Protein AF-A0A359CUG8-F1 (afdb_monomer_lite)

Foldseek 3Di:
DVVVLVVVLVVLVVVLVCLVVVPPDDPPSVVVSVVSVVVSVVCVVVVDPPD

Secondary structure (DSSP, 8-state):
--HHHHHHHHHHHHHHHHHHHH--SHHHHHHHHHHHHHHHHHHHHTS----

Structure (mmCIF, N/CA/C/O backbone):
data_AF-A0A359CUG8-F1
#
_entry.id   AF-A0A359CUG8-F1
#
loop_
_atom_site.group_PDB
_atom_site.id
_atom_site.type_symbol
_atom_site.label_atom_id
_atom_site.label_alt_id
_atom_site.label_comp_id
_atom_site.label_asym_id
_atom_site.label_entity_id
_atom_site.label_seq_id
_atom_site.pdbx_PDB_ins_code
_atom_site.Cartn_x
_atom_site.Cartn_y
_atom_site.Cartn_z
_atom_site.occupancy
_atom_site.B_iso_or_equiv
_atom_site.auth_seq_id
_atom_site.auth_comp_id
_atom_site.auth_asym_id
_atom_site.auth_atom_id
_atom_site.pdbx_PDB_model_num
ATOM 1 N N . MET A 1 1 ? -12.854 7.384 16.100 1.00 56.94 1 MET A N 1
ATOM 2 C CA . MET A 1 1 ? -11.903 6.284 15.802 1.00 56.94 1 MET A CA 1
ATOM 3 C C . MET A 1 1 ? -11.947 5.776 14.350 1.00 56.94 1 MET A C 1
ATOM 5 O O . MET A 1 1 ? -11.056 5.045 13.948 1.00 56.94 1 MET A O 1
ATOM 9 N N . THR A 1 2 ? -12.907 6.195 13.518 1.00 63.50 2 THR A N 1
ATOM 10 C CA . THR A 1 2 ? -13.087 5.737 12.117 1.00 63.50 2 THR A CA 1
ATOM 11 C C . THR A 1 2 ? -12.207 6.450 11.079 1.00 63.50 2 THR A C 1
ATOM 13 O O . THR A 1 2 ? -12.058 5.972 9.959 1.00 63.50 2 THR A O 1
ATOM 16 N N . GLN A 1 3 ? -11.621 7.596 11.436 1.00 69.62 3 GLN A N 1
ATOM 17 C CA . GLN A 1 3 ? -10.942 8.489 10.488 1.00 69.62 3 GLN A CA 1
ATOM 18 C C . GLN A 1 3 ? -9.598 7.929 9.996 1.00 69.62 3 GLN A C 1
ATOM 20 O O . GLN A 1 3 ? -9.261 8.084 8.828 1.00 69.62 3 GLN A O 1
ATOM 25 N N . ILE A 1 4 ? -8.853 7.211 10.846 1.00 76.62 4 ILE A N 1
ATOM 26 C CA . ILE A 1 4 ? -7.524 6.693 10.483 1.00 76.62 4 ILE A CA 1
ATOM 27 C C . ILE A 1 4 ? -7.608 5.594 9.416 1.00 76.62 4 ILE A C 1
ATOM 29 O O . ILE A 1 4 ? -6.811 5.584 8.484 1.00 76.62 4 ILE A O 1
ATOM 33 N N . LEU A 1 5 ? -8.611 4.711 9.500 1.00 76.25 5 LEU A N 1
ATOM 34 C CA . LEU A 1 5 ? -8.837 3.661 8.501 1.00 76.25 5 LEU A CA 1
ATOM 35 C C . LEU A 1 5 ? -9.255 4.250 7.153 1.00 76.25 5 LEU A C 1
ATOM 37 O O . LEU A 1 5 ? -8.824 3.756 6.116 1.00 76.25 5 LEU A O 1
ATOM 41 N N . TYR A 1 6 ? -10.047 5.323 7.173 1.00 76.62 6 TYR A N 1
ATOM 42 C CA . TYR A 1 6 ? -10.444 6.044 5.970 1.00 76.62 6 TYR A CA 1
ATOM 43 C C . TYR A 1 6 ? -9.244 6.717 5.293 1.00 76.62 6 TYR A C 1
ATOM 45 O O . TYR A 1 6 ? -9.012 6.500 4.108 1.00 76.62 6 TYR A O 1
ATOM 53 N N . VAL A 1 7 ? -8.425 7.449 6.058 1.00 82.94 7 VAL A N 1
ATOM 54 C CA . VAL A 1 7 ? -7.192 8.081 5.552 1.00 82.94 7 VAL A CA 1
ATOM 55 C C . VAL A 1 7 ? -6.257 7.038 4.945 1.00 82.94 7 VAL A C 1
ATOM 57 O O . VAL A 1 7 ? -5.735 7.226 3.851 1.00 82.94 7 VAL A O 1
ATOM 60 N N . ILE A 1 8 ? -6.096 5.903 5.621 1.00 79.44 8 ILE A N 1
ATOM 61 C CA . ILE A 1 8 ? -5.311 4.777 5.124 1.00 79.44 8 ILE A CA 1
ATOM 62 C C . ILE A 1 8 ? -5.892 4.219 3.821 1.00 79.44 8 ILE A C 1
ATOM 64 O O . ILE A 1 8 ? -5.129 3.981 2.893 1.00 79.44 8 ILE A O 1
ATOM 68 N N . ALA A 1 9 ? -7.207 3.995 3.737 1.00 77.88 9 ALA A N 1
ATOM 69 C CA . ALA A 1 9 ? -7.853 3.463 2.538 1.00 77.88 9 ALA A CA 1
ATOM 70 C C . ALA A 1 9 ? -7.670 4.400 1.335 1.00 77.88 9 ALA A C 1
ATOM 72 O O . ALA A 1 9 ? -7.342 3.945 0.242 1.00 77.88 9 ALA A O 1
ATOM 73 N N . VAL A 1 10 ? -7.799 5.709 1.556 1.00 83.06 10 VAL A N 1
ATOM 74 C CA . VAL A 1 10 ? -7.568 6.734 0.532 1.00 83.06 10 VAL A CA 1
ATOM 75 C C . VAL A 1 10 ? -6.102 6.748 0.087 1.00 83.06 10 VAL A C 1
ATOM 77 O O . VAL A 1 10 ? -5.825 6.691 -1.110 1.00 83.06 10 VAL A O 1
ATOM 80 N N . LEU A 1 11 ? -5.152 6.744 1.029 1.00 84.88 11 LEU A N 1
ATOM 81 C CA . LEU A 1 11 ? -3.716 6.731 0.726 1.00 84.88 11 LEU A CA 1
ATOM 82 C C . LEU A 1 11 ? -3.309 5.488 -0.084 1.00 84.88 11 LEU A C 1
ATOM 84 O O . LEU A 1 11 ? -2.485 5.564 -0.991 1.00 84.88 11 LEU A O 1
ATOM 88 N N . LEU A 1 12 ? -3.925 4.348 0.222 1.00 79.44 12 LEU A N 1
ATOM 89 C CA . LEU A 1 12 ? -3.698 3.063 -0.432 1.00 79.44 12 LEU A CA 1
ATOM 90 C C . LEU A 1 12 ? -4.148 3.065 -1.902 1.00 79.44 12 LEU A C 1
ATOM 92 O O . LEU A 1 12 ? -3.445 2.544 -2.766 1.00 79.44 12 LEU A O 1
ATOM 96 N N . ILE A 1 13 ? -5.297 3.683 -2.187 1.00 80.12 13 ILE A N 1
ATOM 97 C CA . ILE A 1 13 ? -5.831 3.840 -3.547 1.00 80.12 13 ILE A CA 1
ATOM 98 C C . ILE A 1 13 ? -4.938 4.779 -4.367 1.00 80.12 13 ILE A C 1
ATOM 100 O O . ILE A 1 13 ? -4.612 4.473 -5.514 1.00 80.12 13 ILE A O 1
ATOM 104 N N . ILE A 1 14 ? -4.490 5.890 -3.769 1.00 83.50 14 ILE A N 1
ATOM 105 C CA . ILE A 1 14 ? -3.601 6.862 -4.424 1.00 83.50 14 ILE A CA 1
ATOM 106 C C . ILE A 1 14 ? -2.241 6.226 -4.745 1.00 83.50 14 ILE A C 1
ATOM 108 O O . ILE A 1 14 ? -1.764 6.335 -5.872 1.00 83.50 14 ILE A O 1
ATOM 112 N N . ALA A 1 15 ? -1.636 5.512 -3.792 1.00 77.62 15 ALA A N 1
ATOM 113 C CA . ALA A 1 15 ? -0.369 4.814 -4.006 1.00 77.62 15 ALA A CA 1
ATOM 114 C C . ALA A 1 15 ? -0.467 3.737 -5.104 1.00 77.62 15 ALA A C 1
ATOM 116 O O . ALA A 1 15 ? 0.467 3.579 -5.890 1.00 77.62 15 ALA A O 1
ATOM 117 N N . TRP A 1 16 ? -1.601 3.031 -5.200 1.00 75.75 16 TRP A N 1
ATOM 118 C CA . TRP A 1 16 ? -1.843 2.061 -6.270 1.00 75.75 16 TRP A CA 1
ATOM 119 C C . TRP A 1 16 ? -1.967 2.722 -7.647 1.00 75.75 16 TRP A C 1
ATOM 121 O O . TRP A 1 16 ? -1.323 2.270 -8.590 1.00 75.75 16 TRP A O 1
ATOM 131 N N . LEU A 1 17 ? -2.729 3.815 -7.758 1.00 77.06 17 LEU A N 1
ATOM 132 C CA . LEU A 1 17 ? -2.852 4.582 -9.002 1.00 77.06 17 LEU A CA 1
ATOM 133 C C . LEU A 1 17 ? -1.493 5.118 -9.466 1.00 77.06 17 LEU A C 1
ATOM 135 O O . LEU A 1 17 ? -1.121 4.929 -10.621 1.00 77.06 17 LEU A O 1
ATOM 139 N N . ILE A 1 18 ? -0.719 5.725 -8.561 1.00 76.62 18 ILE A N 1
ATOM 140 C CA . ILE A 1 18 ? 0.624 6.229 -8.880 1.00 76.62 18 ILE A CA 1
ATOM 141 C C . ILE A 1 18 ? 1.522 5.083 -9.346 1.00 76.62 18 ILE A C 1
ATOM 143 O O . ILE A 1 18 ? 2.196 5.220 -10.359 1.00 76.62 18 ILE A O 1
ATOM 147 N N . GLY A 1 19 ? 1.508 3.939 -8.660 1.00 69.38 19 GLY A N 1
ATOM 148 C CA . GLY A 1 19 ? 2.296 2.781 -9.070 1.00 69.38 19 GLY A CA 1
ATOM 149 C C . GLY A 1 19 ? 1.874 2.223 -10.436 1.00 69.38 19 GLY A C 1
ATOM 150 O O . GLY A 1 19 ? 2.729 1.956 -11.275 1.00 69.38 19 GLY A O 1
ATOM 151 N N . PHE A 1 20 ? 0.572 2.111 -10.705 1.00 68.94 20 PHE A N 1
ATOM 152 C CA . PHE A 1 20 ? 0.052 1.626 -11.985 1.00 68.94 20 PHE A CA 1
ATOM 153 C C . PHE A 1 20 ? 0.464 2.522 -13.164 1.00 68.94 20 PHE A C 1
ATOM 155 O O . PHE A 1 20 ? 0.874 2.012 -14.204 1.00 68.94 20 PHE A O 1
ATOM 162 N N . PHE A 1 21 ? 0.404 3.848 -12.997 1.00 69.56 21 PHE A N 1
ATOM 163 C CA . PHE A 1 21 ? 0.741 4.803 -14.058 1.00 69.56 21 PHE A CA 1
ATOM 164 C C . PHE A 1 21 ? 2.245 5.096 -14.180 1.00 69.56 21 PHE A C 1
ATOM 166 O O . PHE A 1 21 ? 2.741 5.269 -15.291 1.00 69.56 21 PHE A O 1
ATOM 173 N N . ALA A 1 22 ? 2.990 5.148 -13.070 1.00 64.56 22 ALA A N 1
ATOM 174 C CA . ALA A 1 22 ? 4.420 5.471 -13.084 1.00 64.56 22 ALA A CA 1
ATOM 175 C C . ALA A 1 22 ? 5.291 4.311 -13.589 1.00 64.56 22 ALA A C 1
ATOM 177 O O . ALA A 1 22 ? 6.368 4.540 -14.138 1.00 64.56 22 ALA A O 1
ATOM 178 N N . PHE A 1 23 ? 4.839 3.063 -13.435 1.00 59.50 23 PHE A N 1
ATOM 179 C CA . PHE A 1 23 ? 5.637 1.883 -13.761 1.00 59.50 23 PHE A CA 1
ATOM 180 C C . PHE A 1 23 ? 5.202 1.187 -15.055 1.00 59.50 23 PHE A C 1
ATOM 182 O O . PHE A 1 23 ? 5.037 -0.031 -15.101 1.00 59.50 23 PHE A O 1
ATOM 189 N N . ASN A 1 24 ? 5.184 1.942 -16.158 1.00 59.72 24 ASN A N 1
ATOM 190 C CA . ASN A 1 24 ? 5.253 1.383 -17.519 1.00 59.72 24 ASN A CA 1
ATOM 191 C C . ASN A 1 24 ? 6.652 0.787 -17.847 1.00 59.72 24 ASN A C 1
ATOM 193 O O . ASN A 1 24 ? 6.974 0.492 -18.996 1.00 59.72 24 ASN A O 1
ATOM 197 N N . ALA A 1 25 ? 7.513 0.631 -16.834 1.00 58.12 25 ALA A N 1
ATOM 198 C CA . ALA A 1 25 ? 8.916 0.260 -16.939 1.00 58.12 25 ALA A CA 1
ATOM 199 C C . ALA A 1 25 ? 9.152 -1.186 -16.462 1.00 58.12 25 ALA A C 1
ATOM 201 O O . ALA A 1 25 ? 9.512 -1.437 -15.316 1.00 58.12 25 ALA A O 1
ATOM 202 N N . GLY A 1 26 ? 8.980 -2.149 -17.372 1.00 64.56 26 GLY A N 1
ATOM 203 C CA . GLY A 1 26 ? 9.570 -3.489 -17.262 1.00 64.56 26 GLY A CA 1
ATOM 204 C C . GLY A 1 26 ? 8.884 -4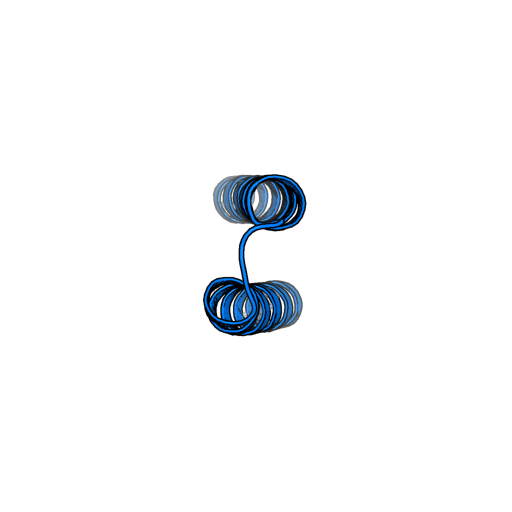.492 -16.318 1.00 64.56 26 GLY A C 1
ATOM 205 O O . GLY A 1 26 ? 8.393 -4.181 -15.235 1.00 64.56 26 GLY A O 1
ATOM 206 N N . LYS A 1 27 ? 8.917 -5.768 -16.729 1.00 65.06 27 LYS A N 1
ATOM 207 C CA . LYS A 1 27 ? 8.251 -6.919 -16.082 1.00 65.06 27 LYS A CA 1
ATOM 208 C C . LYS A 1 27 ? 8.580 -7.099 -14.589 1.00 65.06 27 LYS A C 1
ATOM 210 O O . LYS A 1 27 ? 7.798 -7.705 -13.867 1.00 65.06 27 LYS A O 1
ATOM 215 N N . MET A 1 28 ? 9.710 -6.569 -14.119 1.00 66.38 28 MET A N 1
ATOM 216 C CA . MET A 1 28 ? 10.176 -6.717 -12.737 1.00 66.38 28 MET A CA 1
ATOM 217 C C . MET A 1 28 ? 9.378 -5.861 -11.745 1.00 66.38 28 MET A C 1
ATOM 219 O O . MET A 1 28 ? 9.022 -6.343 -10.672 1.00 66.38 28 MET A O 1
ATOM 223 N N . ILE A 1 29 ? 9.022 -4.626 -12.116 1.00 73.06 29 ILE A N 1
ATOM 224 C CA . ILE A 1 29 ? 8.254 -3.739 -11.228 1.00 73.06 29 ILE A CA 1
ATOM 225 C C . ILE A 1 29 ? 6.778 -4.149 -11.188 1.00 73.06 29 ILE A C 1
ATOM 227 O O . ILE A 1 29 ? 6.111 -4.008 -10.164 1.00 73.06 29 ILE A O 1
ATOM 231 N N . HIS A 1 30 ? 6.296 -4.773 -12.265 1.00 72.75 30 HIS A N 1
ATOM 232 C CA . HIS A 1 30 ? 4.945 -5.316 -12.339 1.00 72.75 30 HIS A CA 1
ATOM 233 C C . HIS A 1 30 ? 4.688 -6.395 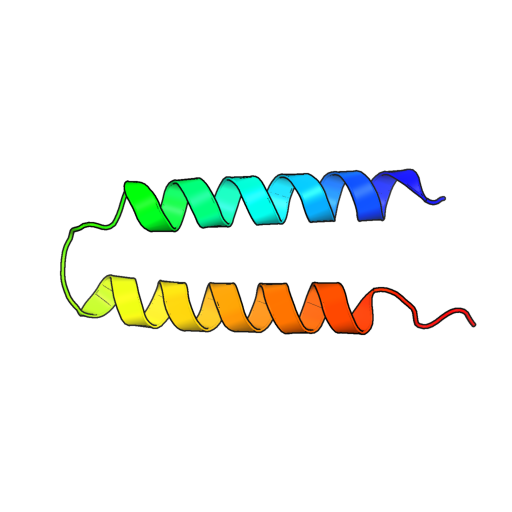-11.271 1.00 72.75 30 HIS A C 1
ATOM 235 O O . HIS A 1 30 ? 3.630 -6.402 -10.648 1.00 72.75 30 HIS A O 1
ATOM 241 N N . VAL A 1 31 ? 5.671 -7.261 -10.992 1.00 80.31 31 VAL A N 1
ATOM 242 C CA . VAL A 1 31 ? 5.551 -8.303 -9.953 1.00 80.31 31 VAL A CA 1
ATOM 243 C C . VAL A 1 31 ? 5.434 -7.690 -8.555 1.00 80.31 31 VAL A C 1
ATOM 245 O O . VAL A 1 31 ? 4.562 -8.091 -7.784 1.00 80.31 31 VAL A O 1
ATOM 248 N N . LEU A 1 32 ? 6.252 -6.680 -8.234 1.00 80.38 32 LEU A N 1
ATOM 249 C CA . LEU A 1 32 ? 6.145 -5.965 -6.956 1.00 80.38 32 LEU A CA 1
ATOM 250 C C . LEU A 1 32 ? 4.792 -5.239 -6.822 1.00 80.38 32 LEU A C 1
ATOM 252 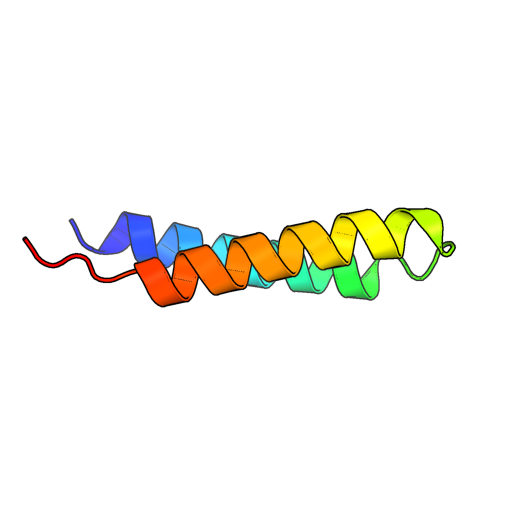O O . LEU A 1 32 ? 4.196 -5.249 -5.744 1.00 80.38 32 LEU A O 1
ATOM 256 N N . LEU A 1 33 ? 4.273 -4.667 -7.914 1.00 79.94 33 LEU A N 1
ATOM 257 C CA . LEU A 1 33 ? 2.959 -4.013 -7.962 1.00 79.94 33 LEU A CA 1
ATOM 258 C C . LEU A 1 33 ? 1.791 -4.976 -7.741 1.00 79.94 33 LEU A C 1
ATOM 260 O O . LEU A 1 33 ? 0.854 -4.640 -7.018 1.00 79.94 33 LEU A O 1
ATOM 264 N N . VAL A 1 34 ? 1.846 -6.175 -8.323 1.00 81.00 34 VAL A N 1
ATOM 265 C CA . VAL A 1 34 ? 0.828 -7.216 -8.119 1.00 81.00 34 VAL A CA 1
ATOM 266 C C . VAL A 1 34 ? 0.767 -7.634 -6.648 1.00 81.00 34 VAL A C 1
ATOM 268 O O . VAL A 1 34 ? -0.322 -7.716 -6.081 1.00 81.00 34 VAL A O 1
ATOM 271 N N . ILE A 1 35 ? 1.920 -7.829 -5.996 1.00 81.94 35 ILE A N 1
ATOM 272 C CA . ILE A 1 35 ? 1.977 -8.154 -4.560 1.00 81.94 35 ILE A CA 1
ATOM 273 C C . ILE A 1 35 ? 1.391 -7.008 -3.725 1.00 81.94 35 ILE A C 1
ATOM 275 O O . ILE A 1 35 ? 0.593 -7.254 -2.817 1.00 81.94 35 ILE A O 1
ATOM 279 N N . ALA A 1 36 ? 1.732 -5.759 -4.057 1.00 77.81 36 ALA A N 1
ATOM 280 C CA . ALA A 1 36 ? 1.159 -4.589 -3.401 1.00 77.81 36 ALA A CA 1
ATOM 281 C C . ALA A 1 36 ? -0.370 -4.555 -3.558 1.00 77.81 36 ALA A C 1
ATOM 283 O O . ALA A 1 36 ? -1.076 -4.401 -2.564 1.00 77.81 36 ALA A O 1
ATOM 284 N N . PHE A 1 37 ? -0.899 -4.791 -4.761 1.00 79.50 37 PHE A N 1
ATOM 285 C CA . PHE A 1 37 ? -2.339 -4.839 -5.022 1.00 79.50 37 PHE A CA 1
ATOM 286 C C . PHE A 1 37 ? -3.059 -5.942 -4.230 1.00 79.50 37 PHE A C 1
ATOM 288 O O . PHE A 1 37 ? -4.108 -5.689 -3.640 1.00 79.50 37 PHE A O 1
ATOM 295 N N . ILE A 1 38 ? -2.481 -7.144 -4.132 1.00 83.69 38 ILE A N 1
ATOM 296 C CA . ILE A 1 38 ? -3.038 -8.232 -3.310 1.00 83.69 38 ILE A CA 1
ATOM 297 C C . ILE A 1 38 ? -3.062 -7.832 -1.829 1.00 83.69 38 ILE A C 1
ATOM 299 O O . ILE A 1 38 ? -4.072 -8.031 -1.153 1.00 83.69 38 ILE A O 1
ATOM 303 N N . ALA A 1 39 ? -1.991 -7.219 -1.316 1.00 81.25 39 ALA A N 1
ATOM 304 C CA . ALA A 1 39 ? -1.950 -6.720 0.058 1.00 81.25 39 ALA A CA 1
ATOM 305 C C . ALA A 1 39 ? -3.022 -5.643 0.317 1.00 81.25 39 ALA A C 1
ATOM 307 O O . ALA A 1 39 ? -3.642 -5.640 1.384 1.00 81.25 39 ALA A O 1
ATOM 308 N N . VAL A 1 40 ? -3.288 -4.772 -0.667 1.00 74.62 40 VAL A N 1
ATOM 309 C CA . VAL A 1 40 ? -4.388 -3.796 -0.633 1.00 74.62 40 VAL A CA 1
ATOM 310 C C . VAL A 1 40 ? -5.743 -4.491 -0.536 1.00 74.62 40 VAL A C 1
ATOM 312 O O . VAL A 1 40 ? -6.520 -4.189 0.371 1.00 74.62 40 VAL A O 1
ATOM 315 N N . LEU A 1 41 ? -6.008 -5.453 -1.420 1.00 78.75 41 LEU A N 1
ATOM 316 C CA . LEU A 1 41 ? -7.259 -6.210 -1.448 1.00 78.75 41 LEU A CA 1
ATOM 317 C C . LEU A 1 41 ? -7.504 -6.935 -0.119 1.00 78.75 41 LEU A C 1
ATOM 319 O O . LEU A 1 41 ? -8.572 -6.809 0.478 1.00 78.75 41 LEU A O 1
ATOM 323 N N . LEU A 1 42 ? -6.484 -7.627 0.395 1.00 77.12 42 LEU A N 1
ATOM 324 C CA . LEU A 1 42 ? -6.539 -8.312 1.685 1.00 77.12 42 LEU A CA 1
ATOM 325 C C . LEU A 1 42 ? -6.818 -7.343 2.834 1.00 77.12 42 LEU A C 1
ATOM 327 O O . LEU A 1 42 ? -7.554 -7.690 3.756 1.00 77.12 42 LEU A O 1
ATOM 331 N N . ARG A 1 43 ? -6.261 -6.130 2.794 1.00 73.25 43 ARG A N 1
ATOM 332 C CA . ARG A 1 43 ? -6.495 -5.099 3.809 1.00 73.25 43 ARG A CA 1
ATOM 333 C C . ARG A 1 43 ? -7.917 -4.547 3.761 1.00 73.25 43 ARG A C 1
ATOM 335 O O . ARG A 1 43 ? -8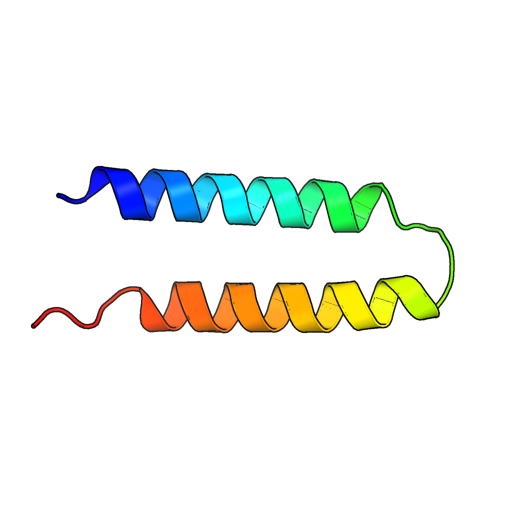.519 -4.384 4.818 1.00 73.25 43 ARG A O 1
ATOM 342 N N . VAL A 1 44 ? -8.450 -4.285 2.568 1.00 71.44 44 VAL A N 1
ATOM 343 C CA . VAL A 1 44 ? -9.832 -3.811 2.377 1.00 71.44 44 VAL A CA 1
ATOM 344 C C . VAL A 1 44 ? -10.826 -4.876 2.840 1.00 71.44 44 VAL A C 1
ATOM 346 O O . VAL A 1 44 ? -11.724 -4.574 3.621 1.00 71.44 44 VAL A O 1
ATOM 349 N N . ILE A 1 45 ? -10.614 -6.137 2.453 1.00 71.50 45 ILE A N 1
ATOM 350 C CA . ILE A 1 45 ? -11.468 -7.265 2.859 1.00 71.50 45 ILE A CA 1
ATOM 351 C C . ILE A 1 45 ? -11.364 -7.520 4.373 1.00 71.50 45 ILE A C 1
ATOM 353 O O . ILE A 1 45 ? -12.365 -7.792 5.030 1.00 71.50 45 ILE A O 1
ATOM 357 N N . ARG A 1 46 ? -10.174 -7.370 4.971 1.00 66.38 46 ARG A N 1
ATOM 358 C CA . ARG A 1 46 ? -9.980 -7.456 6.433 1.00 66.38 46 ARG A CA 1
ATOM 359 C C . ARG A 1 46 ? -10.476 -6.222 7.198 1.00 66.38 46 ARG A C 1
ATOM 361 O O . ARG A 1 46 ? -10.453 -6.240 8.427 1.00 66.38 46 ARG A O 1
ATOM 368 N N . GLY A 1 47 ? -10.959 -5.184 6.511 1.00 62.94 47 GLY A N 1
ATOM 369 C CA . GLY A 1 47 ? -11.368 -3.886 7.062 1.00 62.94 47 GLY A CA 1
ATOM 370 C C . GLY A 1 47 ? -12.558 -3.894 8.031 1.00 62.94 47 GLY A C 1
ATOM 371 O O . GLY A 1 47 ? -12.949 -2.834 8.513 1.00 62.94 47 GLY A O 1
ATOM 372 N N . LYS A 1 48 ? -13.114 -5.062 8.370 1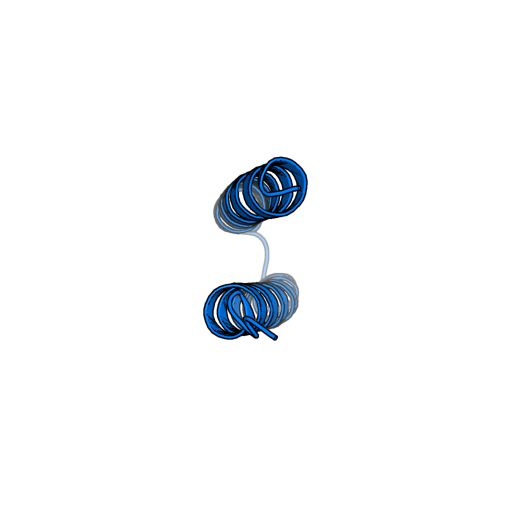.00 59.94 48 LYS A N 1
ATOM 373 C CA . LYS A 1 48 ? -14.071 -5.241 9.469 1.00 59.94 48 LYS A CA 1
ATOM 374 C C . LYS A 1 48 ? -13.838 -6.583 10.173 1.00 59.94 48 LYS A C 1
ATOM 376 O O . LYS A 1 48 ? -14.563 -7.547 9.958 1.00 5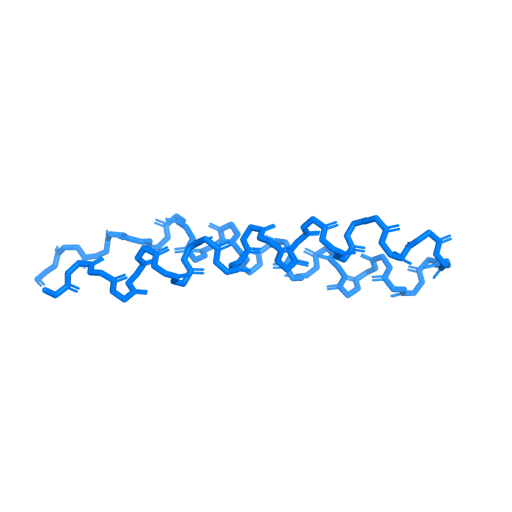9.94 48 LYS A O 1
ATOM 381 N N . LYS A 1 49 ? -12.882 -6.633 11.103 1.00 54.72 49 LYS A N 1
ATOM 382 C CA . LYS A 1 49 ? -13.161 -7.331 12.365 1.00 54.72 49 LYS A CA 1
ATOM 383 C C . LYS A 1 49 ? -13.728 -6.290 13.313 1.00 54.72 49 LYS A C 1
ATOM 385 O O . LYS A 1 49 ? -12.996 -5.551 13.956 1.00 54.72 49 LYS A O 1
ATOM 390 N N . ILE A 1 50 ? -15.050 -6.181 13.261 1.00 54.88 50 ILE A N 1
ATOM 391 C CA . ILE A 1 50 ? -15.848 -5.543 14.297 1.00 54.88 50 ILE A CA 1
ATOM 392 C C . ILE A 1 50 ? -15.789 -6.541 15.455 1.00 54.88 50 ILE A C 1
ATOM 394 O O . ILE A 1 50 ? -16.431 -7.585 15.383 1.00 54.88 50 ILE A O 1
ATOM 398 N N . PHE A 1 51 ? -14.928 -6.292 16.428 1.00 50.16 51 PHE A N 1
ATOM 399 C CA . PHE A 1 51 ? -15.006 -6.901 17.747 1.00 50.16 51 PHE A CA 1
ATOM 400 C C . PHE A 1 51 ? -14.857 -5.770 18.753 1.00 50.16 51 PHE A C 1
ATOM 402 O O . PHE A 1 51 ? -13.998 -4.892 18.499 1.00 50.16 51 PHE A O 1
#

Sequence (51 aa):
MTQILYVIAVLLIIAWLIGFFAFNAGKMIHVLLVIAFIAVLLRVIRGKKIF

pLDDT: mean 72.37, std 8.88, range [50.16, 84.88]

Radius of gyration: 13.01 Å; chains: 1; bounding box: 26×17×35 Å